Protein AF-X0PTY8-F1 (afdb_monomer_lite)

Structure (mmCIF, N/CA/C/O backbone):
data_AF-X0PTY8-F1
#
_entry.id   AF-X0PTY8-F1
#
loop_
_atom_site.group_PDB
_atom_site.id
_atom_site.type_symbol
_atom_site.label_atom_id
_atom_site.label_alt_id
_atom_site.label_comp_id
_atom_site.label_asym_id
_atom_site.label_entity_id
_atom_site.label_seq_id
_atom_site.pdbx_PDB_ins_code
_atom_site.Cartn_x
_atom_site.Cartn_y
_atom_site.Cartn_z
_atom_site.occupancy
_atom_site.B_iso_or_equiv
_atom_site.auth_seq_id
_atom_site.auth_comp_id
_atom_site.auth_asym_id
_atom_site.auth_atom_id
_atom_site.pdbx_PDB_model_num
ATOM 1 N N . MET A 1 1 ? -4.561 12.536 3.932 1.00 45.38 1 MET A N 1
ATOM 2 C CA . MET A 1 1 ? -4.431 11.367 3.029 1.00 45.38 1 MET A CA 1
ATOM 3 C C . MET A 1 1 ? -3.154 11.368 2.183 1.00 45.38 1 MET A C 1
ATOM 5 O O . MET A 1 1 ? -2.491 10.344 2.135 1.00 45.38 1 MET A O 1
ATOM 9 N N . ARG A 1 2 ? -2.761 12.492 1.555 1.00 46.22 2 ARG A N 1
ATOM 10 C CA . ARG A 1 2 ? -1.580 12.571 0.664 1.00 46.22 2 ARG A CA 1
ATOM 11 C C . ARG A 1 2 ? -0.251 12.140 1.315 1.00 46.22 2 ARG A C 1
ATOM 13 O O . ARG A 1 2 ? 0.566 11.532 0.642 1.00 46.22 2 ARG A O 1
ATOM 20 N N . ALA A 1 3 ? -0.069 12.393 2.614 1.00 53.69 3 ALA A N 1
ATOM 21 C CA . ALA A 1 3 ? 1.149 12.032 3.350 1.00 53.69 3 ALA A CA 1
ATOM 22 C C . ALA A 1 3 ? 1.341 10.513 3.547 1.00 53.69 3 ALA A C 1
ATOM 24 O O . ALA A 1 3 ? 2.460 10.026 3.440 1.00 53.69 3 ALA A O 1
ATOM 25 N N . LEU A 1 4 ? 0.255 9.761 3.777 1.00 58.25 4 LEU A N 1
ATOM 26 C CA . LEU A 1 4 ? 0.308 8.302 3.963 1.00 58.25 4 LEU A CA 1
ATOM 27 C C . LEU A 1 4 ? 0.731 7.596 2.675 1.00 58.25 4 LEU A C 1
ATOM 29 O O . LEU A 1 4 ? 1.611 6.745 2.697 1.00 58.25 4 LEU A O 1
ATOM 33 N N . LEU A 1 5 ? 0.156 8.012 1.545 1.00 58.91 5 LEU A N 1
ATOM 34 C CA . LEU A 1 5 ? 0.509 7.463 0.238 1.00 58.91 5 LEU A CA 1
ATOM 35 C C . LEU A 1 5 ? 1.943 7.841 -0.161 1.00 58.91 5 LEU A C 1
ATOM 37 O O . LEU A 1 5 ? 2.662 6.998 -0.677 1.00 58.91 5 LEU A O 1
ATOM 41 N N . HIS A 1 6 ? 2.405 9.059 0.148 1.00 58.72 6 HIS A N 1
ATOM 42 C CA . HIS A 1 6 ? 3.788 9.469 -0.135 1.00 58.72 6 HIS A CA 1
ATOM 43 C C . HIS A 1 6 ? 4.825 8.570 0.566 1.00 58.72 6 HIS A C 1
ATOM 45 O O . HIS A 1 6 ? 5.815 8.190 -0.048 1.00 58.72 6 HIS A O 1
ATOM 51 N N . SER A 1 7 ? 4.554 8.153 1.810 1.00 62.72 7 SER A N 1
ATOM 52 C CA . SER A 1 7 ? 5.424 7.246 2.575 1.00 62.72 7 SER A CA 1
ATOM 53 C C . SER A 1 7 ? 5.494 5.823 2.000 1.00 62.72 7 SER A C 1
ATOM 55 O O . SER A 1 7 ? 6.511 5.149 2.167 1.00 62.72 7 SER A O 1
ATOM 57 N N . VAL A 1 8 ? 4.451 5.368 1.299 1.00 60.69 8 VAL A N 1
ATOM 58 C CA . VAL A 1 8 ? 4.440 4.062 0.621 1.00 60.69 8 VAL A CA 1
ATOM 59 C C . VAL A 1 8 ? 5.327 4.082 -0.637 1.00 60.69 8 VAL A C 1
ATOM 61 O O . VAL A 1 8 ? 5.921 3.062 -0.960 1.00 60.69 8 VAL A O 1
ATOM 64 N N . TYR A 1 9 ? 5.509 5.229 -1.310 1.00 60.53 9 TYR A N 1
ATOM 65 C CA . TYR A 1 9 ? 6.364 5.333 -2.513 1.00 60.53 9 TYR A CA 1
ATOM 66 C C . TYR A 1 9 ? 7.851 5.556 -2.240 1.00 60.53 9 TYR A C 1
ATOM 68 O O . TYR A 1 9 ? 8.666 5.254 -3.110 1.00 60.53 9 TYR A O 1
ATOM 76 N N . ASP A 1 10 ? 8.211 6.067 -1.062 1.00 66.75 10 ASP A N 1
ATOM 77 C CA . ASP A 1 10 ? 9.617 6.252 -0.662 1.00 66.75 10 ASP A CA 1
ATOM 78 C C . ASP A 1 10 ? 10.312 4.933 -0.291 1.00 66.75 10 ASP A C 1
ATOM 80 O O . ASP A 1 10 ? 11.501 4.912 0.032 1.00 66.75 10 ASP A O 1
ATOM 84 N N . GLN A 1 11 ? 9.594 3.811 -0.362 1.00 76.44 11 GLN A N 1
ATOM 85 C CA . GLN A 1 11 ? 10.150 2.510 -0.039 1.00 76.44 11 GLN A CA 1
ATOM 86 C C . GLN A 1 11 ? 11.256 2.096 -1.031 1.00 76.44 11 GLN A C 1
ATOM 88 O O . GLN A 1 11 ? 11.227 2.453 -2.219 1.00 76.44 11 GLN A O 1
ATOM 93 N N . PRO A 1 12 ? 12.290 1.379 -0.555 1.00 79.00 12 PRO A N 1
ATOM 94 C CA . PRO A 1 12 ? 13.441 1.021 -1.375 1.00 79.00 12 PRO A CA 1
ATOM 95 C C . PRO A 1 12 ? 13.070 0.089 -2.539 1.00 79.00 12 PRO A C 1
ATOM 97 O O . PRO A 1 12 ? 13.614 0.277 -3.630 1.00 79.00 12 PRO A O 1
ATOM 100 N N . ASP A 1 13 ? 12.100 -0.804 -2.341 1.00 82.38 13 ASP A N 1
ATOM 101 C CA . ASP A 1 13 ? 11.742 -1.907 -3.238 1.00 82.38 13 ASP A CA 1
ATOM 102 C C . ASP A 1 13 ? 10.279 -2.359 -3.057 1.00 82.38 13 ASP A C 1
ATOM 104 O O . ASP A 1 13 ? 9.541 -1.832 -2.219 1.00 82.38 13 ASP A O 1
ATOM 108 N N . ALA A 1 14 ? 9.850 -3.315 -3.889 1.00 86.12 14 ALA A N 1
ATOM 109 C CA . ALA A 1 14 ? 8.487 -3.839 -3.898 1.00 86.12 14 ALA A CA 1
ATOM 110 C C . ALA A 1 14 ? 8.123 -4.488 -2.557 1.00 86.12 14 ALA A C 1
ATOM 112 O O . ALA A 1 14 ? 7.060 -4.197 -2.012 1.00 86.12 14 ALA A O 1
ATOM 113 N N . ASP A 1 15 ? 9.014 -5.299 -1.988 1.00 88.94 15 ASP A N 1
ATOM 114 C CA . ASP A 1 15 ? 8.778 -5.996 -0.720 1.00 88.94 15 ASP A CA 1
ATOM 115 C C . ASP A 1 15 ? 8.517 -5.006 0.421 1.00 88.94 15 ASP A C 1
ATOM 117 O O . ASP A 1 15 ? 7.608 -5.192 1.231 1.00 88.94 15 ASP A O 1
ATOM 121 N N . SER A 1 16 ? 9.242 -3.890 0.435 1.00 87.69 16 SER A N 1
ATOM 122 C CA . SER A 1 16 ? 9.048 -2.809 1.399 1.00 87.69 16 SER A CA 1
ATOM 123 C C . SER A 1 16 ? 7.714 -2.076 1.204 1.00 87.69 16 SER A C 1
ATOM 125 O O . SER A 1 16 ? 7.078 -1.690 2.189 1.00 87.69 16 SER A O 1
ATOM 127 N N . VAL A 1 17 ? 7.239 -1.926 -0.042 1.00 86.75 17 VAL A N 1
ATOM 128 C CA . VAL A 1 17 ? 5.882 -1.428 -0.342 1.00 86.75 17 VAL A CA 1
ATOM 129 C C . VAL A 1 17 ? 4.827 -2.390 0.207 1.00 86.75 17 VAL A C 1
ATOM 131 O O . VAL A 1 17 ? 3.908 -1.947 0.898 1.00 86.75 17 VAL A O 1
ATOM 134 N N . HIS A 1 18 ? 4.974 -3.693 -0.048 1.00 89.06 18 HIS A N 1
ATOM 135 C CA . HIS A 1 18 ? 4.060 -4.724 0.450 1.00 89.06 18 HIS A CA 1
ATOM 136 C C . HIS A 1 18 ? 4.017 -4.740 1.986 1.00 89.06 18 HIS A C 1
ATOM 138 O O . HIS A 1 18 ? 2.939 -4.668 2.572 1.00 89.06 18 HIS A O 1
ATOM 144 N N . ALA A 1 19 ? 5.176 -4.713 2.649 1.00 89.62 19 ALA A N 1
ATOM 145 C CA . ALA A 1 19 ? 5.260 -4.694 4.107 1.00 89.62 19 ALA A CA 1
ATOM 146 C C . ALA A 1 19 ? 4.653 -3.420 4.724 1.00 89.62 19 ALA A C 1
ATOM 148 O O . ALA A 1 19 ? 4.027 -3.471 5.785 1.00 89.62 19 ALA A O 1
ATOM 149 N N . GLN A 1 20 ? 4.826 -2.259 4.084 1.00 86.56 20 GLN A N 1
ATOM 150 C CA . GLN A 1 20 ? 4.194 -1.020 4.540 1.00 86.56 20 GLN A CA 1
ATOM 151 C C . GLN A 1 20 ? 2.676 -1.051 4.333 1.00 86.56 20 GLN A C 1
ATOM 153 O O . GLN A 1 20 ? 1.942 -0.572 5.198 1.00 86.56 20 GLN A O 1
ATOM 158 N N . TYR A 1 21 ? 2.208 -1.616 3.219 1.00 88.56 21 TYR A N 1
ATOM 159 C CA . TYR A 1 21 ? 0.786 -1.802 2.953 1.00 88.56 21 TYR A CA 1
ATOM 160 C C . TYR A 1 21 ? 0.130 -2.660 4.043 1.00 88.56 21 TYR A C 1
ATOM 162 O O . TYR A 1 21 ? -0.877 -2.249 4.615 1.00 88.56 21 TYR A O 1
ATOM 170 N N . ASP A 1 22 ? 0.761 -3.770 4.431 1.00 90.81 22 ASP A N 1
ATOM 171 C CA . ASP A 1 22 ? 0.247 -4.668 5.473 1.00 90.81 22 ASP A CA 1
ATOM 172 C C . ASP A 1 22 ? 0.138 -3.977 6.840 1.00 90.81 22 ASP A C 1
ATOM 174 O O . ASP A 1 22 ? -0.857 -4.138 7.547 1.00 90.81 22 ASP A O 1
ATOM 178 N N . ARG A 1 23 ? 1.110 -3.122 7.195 1.00 89.12 23 ARG A N 1
ATOM 179 C CA . ARG A 1 23 ? 1.032 -2.291 8.412 1.00 89.12 23 ARG A CA 1
ATOM 180 C C . ARG A 1 23 ? -0.153 -1.323 8.382 1.00 89.12 23 ARG A C 1
ATOM 182 O O . ARG A 1 23 ? -0.801 -1.116 9.408 1.00 89.12 23 ARG A O 1
ATOM 189 N N . VAL A 1 24 ? -0.432 -0.719 7.226 1.00 86.38 24 VAL A N 1
ATOM 190 C CA . VAL A 1 24 ? -1.561 0.209 7.054 1.00 86.38 24 VAL A CA 1
ATOM 191 C C . VAL A 1 24 ? -2.893 -0.530 7.152 1.00 86.38 24 VAL A C 1
ATOM 193 O O . VAL A 1 24 ? -3.784 -0.052 7.851 1.00 86.38 24 VAL A O 1
ATOM 196 N N . ILE A 1 25 ? -3.019 -1.693 6.508 1.00 90.31 25 ILE A N 1
ATOM 197 C CA . ILE A 1 25 ? -4.215 -2.535 6.614 1.00 90.31 25 ILE A CA 1
ATOM 198 C C . ILE A 1 25 ? -4.429 -2.973 8.060 1.00 90.31 25 ILE A C 1
ATOM 200 O O . ILE A 1 25 ? -5.518 -2.764 8.577 1.00 90.31 25 ILE A O 1
ATOM 204 N N . GLY A 1 26 ? -3.392 -3.456 8.752 1.00 90.00 26 GLY A N 1
ATOM 205 C CA . GLY A 1 26 ? -3.491 -3.839 10.164 1.00 90.00 26 GLY A CA 1
ATOM 206 C C . GLY A 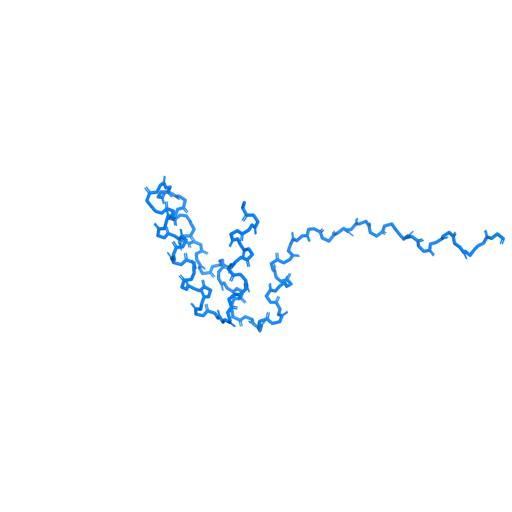1 26 ? -4.019 -2.708 11.055 1.00 90.00 26 GLY A C 1
ATOM 207 O O . GLY A 1 26 ? -4.962 -2.909 11.816 1.00 90.00 26 GLY A O 1
ATOM 208 N N . ALA A 1 27 ? -3.488 -1.492 10.896 1.00 89.25 27 ALA A N 1
ATOM 209 C CA . ALA A 1 27 ? -3.957 -0.325 11.645 1.00 89.25 27 ALA A CA 1
ATOM 210 C C . ALA A 1 27 ? -5.394 0.101 11.279 1.00 89.25 27 ALA A C 1
ATOM 212 O O . ALA A 1 27 ? -6.129 0.618 12.125 1.00 89.25 27 ALA A O 1
ATOM 213 N N . LEU A 1 28 ? -5.806 -0.087 10.019 1.00 88.38 28 LEU A N 1
ATOM 214 C CA . LEU A 1 28 ? -7.170 0.199 9.572 1.00 88.38 28 LEU A CA 1
ATOM 215 C C . LEU A 1 28 ? -8.162 -0.862 10.044 1.00 88.38 28 LEU A C 1
ATOM 217 O O .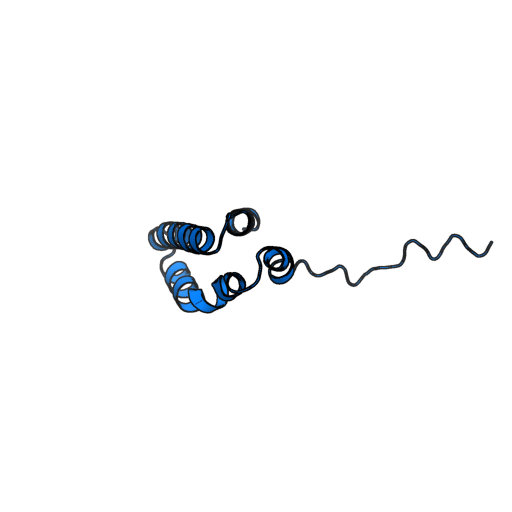 LEU A 1 28 ? -9.276 -0.491 10.400 1.00 88.38 28 LEU A O 1
ATOM 221 N N . SER A 1 29 ? -7.781 -2.136 10.109 1.00 89.25 29 SER A N 1
ATOM 222 C CA . SER A 1 29 ? -8.660 -3.225 10.546 1.00 89.25 29 SER A CA 1
ATOM 223 C C . SER A 1 29 ? -9.179 -3.027 11.971 1.00 89.25 29 SER A C 1
ATOM 225 O O . SER A 1 29 ? -10.318 -3.383 12.260 1.00 89.25 29 SER A O 1
ATOM 227 N N . GLU A 1 30 ? -8.396 -2.388 12.845 1.00 87.75 30 GLU A N 1
ATOM 228 C CA . GLU A 1 30 ? -8.804 -2.092 14.225 1.00 87.75 30 GLU A CA 1
ATOM 229 C C . GLU A 1 30 ? -9.933 -1.055 14.322 1.00 87.75 30 GLU A C 1
ATOM 231 O O . GLU A 1 30 ? -10.776 -1.131 15.215 1.00 87.75 30 GLU A O 1
ATOM 236 N N . LYS A 1 31 ? -9.951 -0.058 13.428 1.00 86.50 31 LYS A N 1
ATOM 237 C CA . LYS A 1 31 ? -10.862 1.101 13.530 1.00 86.50 31 LYS A CA 1
ATOM 238 C C . LYS A 1 31 ? -11.917 1.154 12.432 1.00 86.50 31 LYS A C 1
ATOM 240 O O . LYS A 1 31 ? -12.980 1.733 12.630 1.00 86.50 31 LYS A O 1
ATOM 245 N N . LEU A 1 32 ? -11.608 0.602 11.265 1.00 89.12 32 LEU A N 1
ATOM 246 C CA . LEU A 1 32 ? -12.362 0.696 10.016 1.00 89.12 32 LEU A CA 1
ATOM 247 C C . LEU A 1 32 ? -12.283 -0.635 9.236 1.00 89.12 32 LEU A C 1
ATOM 249 O O . LEU A 1 32 ? -11.813 -0.650 8.095 1.00 89.12 32 LEU A O 1
ATOM 253 N N . PRO A 1 33 ? -12.779 -1.751 9.801 1.00 89.00 33 PRO A N 1
ATOM 254 C CA . PRO A 1 33 ? -12.623 -3.085 9.213 1.00 89.00 33 PRO A CA 1
ATOM 255 C C . PRO A 1 33 ? -13.189 -3.188 7.791 1.00 89.00 33 PRO A C 1
ATOM 257 O O . PRO A 1 33 ? -12.529 -3.709 6.907 1.00 89.00 33 PRO A O 1
ATOM 260 N N . ARG A 1 34 ? -14.340 -2.562 7.506 1.00 86.44 34 ARG A N 1
ATOM 261 C CA . ARG A 1 34 ? -14.916 -2.553 6.144 1.00 86.44 34 ARG A CA 1
ATOM 262 C C . ARG A 1 34 ? -14.023 -1.878 5.102 1.00 86.44 34 ARG A C 1
ATOM 264 O O . ARG A 1 34 ? -14.075 -2.226 3.928 1.00 86.44 34 ARG A O 1
ATOM 271 N N . VAL A 1 35 ? -13.256 -0.869 5.515 1.00 87.56 35 VAL A N 1
ATOM 272 C CA . VAL A 1 35 ? -12.311 -0.187 4.623 1.00 87.56 35 VAL A CA 1
ATOM 273 C C . VAL A 1 35 ? -11.085 -1.067 4.416 1.00 87.56 35 VAL A C 1
ATOM 275 O O . VAL A 1 35 ? -10.615 -1.173 3.289 1.00 87.56 35 VAL A O 1
ATOM 278 N N . ALA A 1 36 ? -10.600 -1.713 5.477 1.00 87.81 36 ALA A N 1
ATOM 279 C CA . ALA A 1 36 ? -9.502 -2.665 5.389 1.00 87.81 36 ALA A CA 1
ATOM 280 C C . ALA A 1 36 ? -9.840 -3.832 4.449 1.00 87.81 36 ALA A C 1
ATOM 282 O O . ALA A 1 36 ? -9.076 -4.077 3.523 1.00 87.81 36 ALA A O 1
ATOM 283 N N . ASP A 1 37 ? -11.017 -4.447 4.595 1.00 90.44 37 ASP A N 1
ATOM 284 C CA . ASP A 1 37 ? -11.484 -5.537 3.726 1.00 90.44 37 ASP A CA 1
ATOM 285 C C . ASP A 1 37 ? -11.560 -5.103 2.255 1.00 90.44 37 ASP A C 1
ATOM 287 O O . ASP A 1 37 ? -11.147 -5.826 1.350 1.00 90.44 37 ASP A O 1
ATOM 291 N N . HIS A 1 38 ? -12.078 -3.897 2.001 1.00 86.56 38 HIS A N 1
ATOM 292 C CA . HIS A 1 38 ? -12.186 -3.370 0.643 1.00 86.56 38 HIS A CA 1
ATOM 293 C C . HIS A 1 38 ? -10.815 -3.111 0.008 1.00 86.56 38 HIS A C 1
ATOM 295 O O . HIS A 1 38 ? -10.616 -3.390 -1.173 1.00 86.56 38 HIS A O 1
ATOM 301 N N . LEU A 1 39 ? -9.871 -2.576 0.784 1.00 86.00 39 LEU A N 1
ATOM 302 C CA . LEU A 1 39 ? -8.513 -2.331 0.315 1.00 86.00 39 LEU A CA 1
ATOM 303 C C . LEU A 1 39 ? -7.764 -3.646 0.084 1.00 86.00 39 LEU A C 1
ATOM 305 O O . LEU A 1 39 ? -7.146 -3.795 -0.965 1.00 86.00 39 LEU A O 1
ATOM 309 N N . ASP A 1 40 ? -7.879 -4.608 1.000 1.00 89.44 40 ASP A N 1
ATOM 310 C CA . ASP A 1 40 ? -7.233 -5.916 0.882 1.00 89.44 40 ASP A CA 1
ATOM 311 C C . ASP A 1 40 ? -7.744 -6.701 -0.33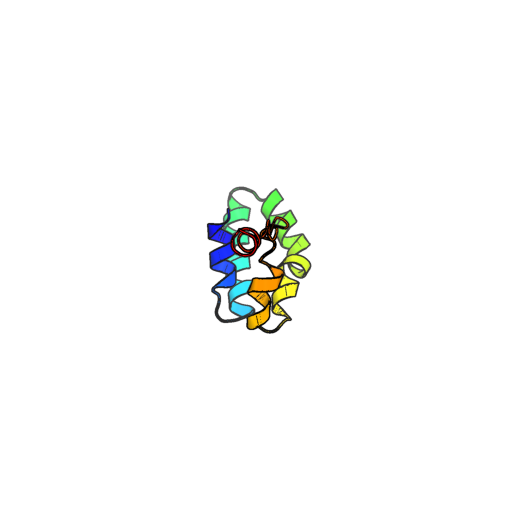6 1.00 89.44 40 ASP A C 1
ATOM 313 O O . ASP A 1 40 ? -6.954 -7.238 -1.113 1.00 89.44 40 ASP A O 1
ATOM 317 N N . ALA A 1 41 ? -9.053 -6.653 -0.612 1.00 90.38 41 ALA A N 1
ATOM 318 C CA . ALA A 1 41 ? -9.621 -7.225 -1.834 1.00 90.38 41 ALA A CA 1
ATOM 319 C C . ALA A 1 41 ? -9.050 -6.588 -3.118 1.00 90.38 41 ALA A C 1
ATOM 321 O O . ALA A 1 41 ? -8.913 -7.265 -4.135 1.00 90.38 41 ALA A O 1
ATOM 322 N N . ALA A 1 42 ? -8.685 -5.304 -3.071 1.00 88.25 42 ALA A N 1
ATOM 323 C CA . ALA A 1 42 ? -8.078 -4.566 -4.179 1.00 88.25 42 ALA A CA 1
ATOM 324 C C . ALA A 1 42 ? -6.534 -4.587 -4.162 1.00 88.25 42 ALA A C 1
ATOM 326 O O . ALA A 1 42 ? -5.899 -3.895 -4.961 1.00 88.25 42 ALA A O 1
ATOM 327 N N . ARG A 1 43 ? -5.898 -5.356 -3.264 1.00 87.56 43 ARG A N 1
ATOM 328 C CA . ARG A 1 43 ? -4.442 -5.330 -3.028 1.00 87.56 43 ARG A CA 1
ATOM 329 C C . ARG A 1 43 ? -3.628 -5.555 -4.296 1.00 87.56 43 ARG A C 1
ATOM 331 O O . ARG A 1 43 ? -2.648 -4.850 -4.522 1.00 87.56 43 ARG A O 1
ATOM 338 N N . VAL A 1 44 ? -4.026 -6.519 -5.123 1.00 85.81 44 VAL A N 1
ATOM 339 C CA . VAL A 1 44 ? -3.306 -6.858 -6.362 1.00 85.81 44 VAL A CA 1
ATOM 340 C C . VAL A 1 44 ? -3.318 -5.681 -7.332 1.00 85.81 44 VAL A C 1
ATOM 342 O O . VAL A 1 44 ? -2.265 -5.303 -7.837 1.00 85.81 44 VAL A O 1
ATOM 345 N N . ASP A 1 45 ? -4.473 -5.050 -7.527 1.00 83.62 45 ASP A N 1
ATOM 346 C CA . ASP A 1 45 ? -4.607 -3.902 -8.425 1.00 83.62 45 ASP A CA 1
ATOM 347 C C . ASP A 1 45 ? -3.873 -2.668 -7.885 1.00 83.62 45 ASP A C 1
ATOM 349 O O . ASP A 1 45 ? -3.203 -1.952 -8.630 1.00 83.62 45 ASP A O 1
ATOM 353 N N . LEU A 1 46 ? -3.938 -2.440 -6.569 1.00 83.69 46 LEU A N 1
ATOM 354 C CA . LEU A 1 46 ? -3.277 -1.313 -5.909 1.00 83.69 46 LEU A CA 1
ATOM 355 C C . LEU A 1 46 ? -1.751 -1.439 -5.894 1.00 83.69 46 LEU A C 1
ATOM 357 O O . LEU A 1 46 ? -1.057 -0.422 -5.909 1.00 83.69 46 LEU A O 1
ATOM 361 N N . LEU A 1 47 ? -1.223 -2.664 -5.857 1.00 86.50 47 LEU A N 1
ATOM 362 C CA . LEU A 1 47 ? 0.213 -2.934 -5.802 1.00 86.50 47 LEU A CA 1
ATOM 363 C C . LEU A 1 47 ? 0.801 -3.355 -7.154 1.00 86.50 47 LEU A C 1
ATOM 365 O O . LEU A 1 47 ? 2.016 -3.451 -7.263 1.00 86.50 47 LEU A O 1
ATOM 369 N N . ALA A 1 48 ? -0.003 -3.498 -8.212 1.00 87.19 48 ALA A N 1
ATOM 370 C CA . ALA A 1 48 ? 0.456 -3.885 -9.551 1.00 87.19 48 ALA A CA 1
ATOM 371 C C . ALA A 1 48 ? 1.583 -2.993 -10.107 1.00 87.19 48 ALA A C 1
ATOM 373 O O . ALA A 1 48 ? 2.407 -3.438 -10.906 1.00 87.19 48 ALA A O 1
ATOM 374 N N . PHE A 1 49 ? 1.661 -1.731 -9.671 1.00 81.62 49 PHE A N 1
ATOM 375 C CA . PHE A 1 49 ? 2.717 -0.817 -10.101 1.00 81.62 49 PHE A CA 1
ATOM 376 C C . PHE A 1 49 ? 4.128 -1.264 -9.672 1.00 81.62 49 PHE A C 1
ATOM 378 O O . PHE A 1 49 ? 5.102 -0.859 -10.309 1.00 81.62 49 PHE A O 1
ATOM 385 N N . THR A 1 50 ? 4.259 -2.093 -8.627 1.00 88.00 50 THR A N 1
ATOM 386 C CA . THR A 1 50 ? 5.561 -2.578 -8.140 1.00 88.00 50 THR A CA 1
ATOM 387 C C . THR A 1 50 ? 6.240 -3.534 -9.122 1.00 88.00 50 THR A C 1
ATOM 389 O O . THR A 1 50 ? 7.453 -3.715 -9.049 1.00 88.00 50 THR A O 1
ATOM 392 N N . ALA A 1 51 ? 5.494 -4.073 -10.094 1.00 87.69 51 ALA A N 1
ATOM 393 C CA . ALA A 1 51 ? 6.030 -4.876 -11.19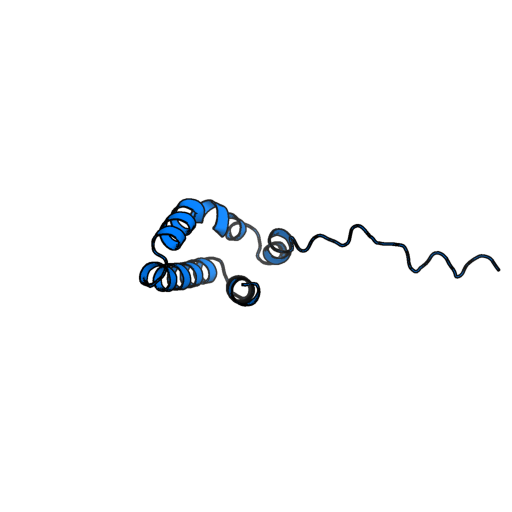1 1.00 87.69 51 ALA A CA 1
ATOM 394 C C . ALA A 1 51 ? 6.820 -4.051 -12.228 1.00 87.69 51 ALA A C 1
ATOM 396 O O . ALA A 1 51 ? 7.562 -4.613 -13.033 1.00 87.69 51 ALA A O 1
ATOM 397 N N . PHE A 1 52 ? 6.676 -2.721 -12.235 1.00 83.75 52 PHE A N 1
ATOM 398 C CA . PHE A 1 52 ? 7.432 -1.838 -13.126 1.00 83.75 52 PHE A CA 1
ATOM 399 C C . PHE A 1 52 ? 8.769 -1.415 -12.500 1.00 83.75 52 PHE A C 1
ATOM 401 O O . PHE A 1 52 ? 8.914 -1.435 -11.278 1.00 83.75 52 PHE A O 1
ATOM 408 N N . PRO A 1 53 ? 9.750 -0.945 -13.293 1.00 85.50 53 PRO A N 1
ATOM 409 C CA . PRO A 1 53 ? 10.960 -0.339 -12.747 1.00 85.50 53 PRO A CA 1
ATOM 410 C C . PRO A 1 53 ? 10.639 0.851 -11.833 1.00 85.50 53 PRO A C 1
ATOM 412 O O . PRO A 1 53 ? 9.827 1.711 -12.184 1.00 85.50 53 PRO A O 1
ATOM 415 N N . LYS A 1 54 ? 11.342 0.956 -10.698 1.00 78.69 54 LYS A N 1
ATOM 416 C CA . LYS A 1 54 ? 11.129 1.997 -9.672 1.00 78.69 54 LYS A CA 1
ATOM 417 C C . LYS A 1 54 ? 11.094 3.426 -10.224 1.00 78.69 54 LYS A C 1
ATOM 419 O O . LYS A 1 54 ? 10.313 4.258 -9.768 1.00 78.69 54 LYS A O 1
ATOM 424 N N . GLN A 1 55 ? 11.897 3.712 -11.251 1.00 80.50 55 GLN A N 1
ATOM 425 C CA . GLN A 1 55 ? 11.933 5.016 -11.925 1.00 80.50 55 GLN A CA 1
ATOM 426 C C . GLN A 1 55 ? 10.566 5.442 -12.503 1.00 80.50 55 GLN A C 1
ATOM 428 O O . GLN A 1 55 ? 10.296 6.636 -12.645 1.00 80.50 55 GLN A O 1
ATOM 433 N N . ILE A 1 56 ? 9.694 4.480 -12.817 1.00 79.12 56 ILE A N 1
ATOM 434 C CA . ILE A 1 56 ? 8.371 4.706 -13.411 1.00 79.12 56 ILE A CA 1
ATOM 435 C C . ILE A 1 56 ? 7.281 4.843 -12.334 1.00 79.12 56 ILE A C 1
ATOM 437 O O . ILE A 1 56 ? 6.249 5.463 -12.588 1.00 79.12 56 ILE A O 1
ATOM 441 N N . TRP A 1 57 ? 7.508 4.377 -11.101 1.00 82.94 57 TRP A N 1
ATOM 442 C CA . TRP A 1 57 ? 6.491 4.371 -10.037 1.00 82.94 57 TRP A CA 1
ATOM 443 C C . TRP A 1 57 ? 5.906 5.761 -9.760 1.00 82.94 57 TRP A C 1
ATOM 445 O O . TRP A 1 57 ? 4.689 5.922 -9.671 1.00 82.94 57 TRP A O 1
ATOM 455 N N . ARG A 1 58 ? 6.760 6.796 -9.719 1.00 70.56 58 ARG A N 1
ATOM 456 C CA . ARG A 1 58 ? 6.327 8.194 -9.542 1.00 70.56 58 ARG A CA 1
ATOM 457 C C . ARG A 1 58 ? 5.433 8.693 -10.675 1.00 70.56 58 ARG A C 1
ATOM 459 O O . ARG A 1 58 ? 4.640 9.592 -10.436 1.00 70.56 58 ARG A O 1
ATOM 466 N N . GLN A 1 59 ? 5.553 8.152 -11.885 1.00 73.56 59 GLN A N 1
ATOM 467 C CA . GLN A 1 59 ? 4.737 8.559 -13.032 1.00 73.56 59 GLN A CA 1
ATOM 468 C C . GLN A 1 59 ? 3.346 7.924 -12.984 1.00 73.56 59 GLN A C 1
ATOM 470 O O . GLN A 1 59 ? 2.365 8.621 -13.220 1.00 73.56 59 GLN A O 1
ATOM 475 N N . ILE A 1 60 ? 3.262 6.644 -12.603 1.00 74.25 60 ILE A N 1
ATOM 476 C CA . ILE A 1 60 ? 1.999 5.900 -12.447 1.00 74.25 60 ILE A CA 1
ATOM 477 C C . ILE A 1 60 ? 1.131 6.533 -11.349 1.00 74.25 60 ILE A C 1
ATOM 479 O O . ILE A 1 60 ? -0.067 6.736 -11.531 1.00 74.25 60 ILE A O 1
ATOM 483 N N . TRP A 1 61 ? 1.751 6.916 -10.230 1.00 65.94 61 TRP A N 1
ATOM 484 C CA . TRP A 1 61 ? 1.057 7.526 -9.093 1.00 65.94 61 TRP A CA 1
ATOM 485 C C . TRP A 1 61 ? 0.926 9.043 -9.161 1.00 65.94 61 TRP A C 1
ATOM 487 O O . TRP A 1 61 ? 0.084 9.616 -8.465 1.00 65.94 61 TRP A O 1
ATOM 497 N N . SER A 1 62 ? 1.701 9.716 -10.017 1.00 56.97 62 SER A N 1
ATOM 498 C CA . SER A 1 62 ? 1.505 11.133 -10.331 1.00 56.97 62 SER A CA 1
ATOM 499 C C . SER A 1 62 ? 0.291 11.328 -11.247 1.00 56.97 62 SER A C 1
ATOM 501 O O . SER A 1 62 ? 0.358 12.017 -12.260 1.00 56.97 62 SER A O 1
ATOM 503 N N . ASN A 1 63 ? -0.865 10.833 -10.816 1.00 48.53 63 ASN A N 1
ATOM 504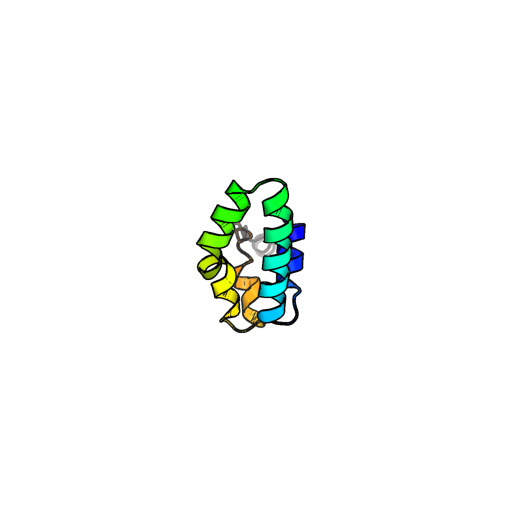 C CA . ASN A 1 63 ? -2.171 11.336 -11.221 1.00 48.53 63 ASN A CA 1
ATOM 505 C C . ASN A 1 63 ? -2.500 12.653 -10.482 1.00 48.53 63 ASN A C 1
ATOM 507 O O . ASN A 1 63 ? -3.647 12.942 -10.149 1.00 48.53 63 ASN A O 1
ATOM 511 N N . ASN A 1 64 ? -1.487 13.497 -10.222 1.00 38.81 64 ASN A N 1
ATOM 512 C CA . ASN A 1 64 ? -1.763 14.925 -10.176 1.00 38.81 64 ASN A CA 1
ATOM 513 C C . ASN A 1 64 ? -2.337 15.224 -11.563 1.00 38.81 64 ASN A C 1
ATOM 515 O O . ASN A 1 64 ? -1.633 14.902 -12.526 1.00 38.81 64 ASN A O 1
ATOM 519 N N . PRO A 1 65 ? -3.567 15.756 -11.710 1.00 39.75 65 PRO A N 1
ATOM 520 C CA . PRO A 1 65 ? -4.008 16.212 -13.012 1.00 39.75 65 PRO A CA 1
ATOM 521 C C . PRO A 1 65 ? -2.899 17.140 -13.471 1.00 39.75 65 PRO A C 1
ATOM 523 O O . PRO A 1 65 ? -2.627 18.168 -12.843 1.00 39.75 65 PRO A O 1
ATOM 526 N N . ARG A 1 66 ? -2.157 16.706 -14.496 1.00 43.06 66 ARG A N 1
ATOM 527 C CA . ARG A 1 66 ? -1.270 17.597 -15.223 1.00 43.06 66 ARG A CA 1
ATOM 528 C C . ARG A 1 66 ? -2.169 18.783 -15.477 1.00 43.06 66 ARG A C 1
ATOM 530 O O . ARG A 1 66 ? -3.273 18.589 -15.986 1.00 43.06 66 ARG A O 1
ATOM 537 N N . SER A 1 67 ? -1.761 19.958 -15.028 1.00 42.00 67 SER A N 1
ATOM 538 C CA . SER A 1 67 ? -2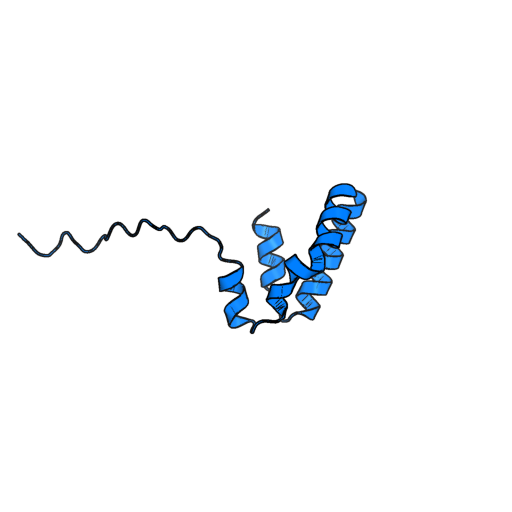.351 21.195 -15.480 1.00 42.00 67 SER A CA 1
ATOM 539 C C . SER A 1 67 ? -2.266 21.161 -17.003 1.00 42.00 67 SER A C 1
ATOM 541 O O . SER A 1 67 ? -1.321 21.628 -17.629 1.00 42.00 67 SER A O 1
ATOM 543 N N . VAL A 1 68 ? -3.306 20.603 -17.614 1.00 45.91 68 VAL A N 1
ATOM 544 C CA . VAL A 1 68 ? -3.801 20.884 -18.949 1.00 45.91 68 VAL A CA 1
ATOM 545 C C . VAL A 1 68 ? -4.403 22.288 -18.888 1.00 45.91 68 VAL A C 1
ATOM 547 O O . VAL A 1 68 ? -5.558 22.550 -19.170 1.00 45.91 68 VAL A O 1
ATOM 550 N N . ASN A 1 69 ? -3.575 23.198 -18.396 1.00 37.59 69 ASN A N 1
ATOM 551 C CA . ASN A 1 69 ? -3.570 24.590 -18.726 1.00 37.59 69 ASN A CA 1
ATOM 552 C C . ASN A 1 69 ? -2.118 25.049 -18.579 1.00 37.59 69 ASN A C 1
ATOM 554 O O . ASN A 1 69 ? -1.748 25.845 -17.722 1.00 37.59 69 ASN A O 1
ATOM 558 N N . ARG A 1 70 ? -1.271 24.504 -19.460 1.00 41.47 70 ARG A N 1
ATOM 559 C CA . ARG A 1 70 ? -0.247 25.323 -20.100 1.00 41.47 70 ARG A CA 1
ATOM 560 C C . ARG A 1 70 ? -1.010 26.391 -20.896 1.00 41.47 70 ARG A C 1
ATOM 562 O O . ARG A 1 70 ? -1.198 26.237 -22.096 1.00 41.47 70 ARG A O 1
ATOM 569 N N . LEU A 1 71 ? -1.485 27.441 -20.225 1.00 41.94 71 LEU A N 1
ATOM 570 C CA . LEU A 1 71 ? -1.526 28.737 -20.885 1.00 41.94 71 LEU A CA 1
ATOM 571 C C . LEU A 1 71 ? -0.071 29.165 -20.935 1.00 41.94 71 LEU A C 1
ATOM 573 O O . LEU A 1 71 ? 0.559 29.408 -19.908 1.00 41.94 71 LEU A O 1
ATOM 577 N N . SER A 1 72 ? 0.474 29.088 -22.141 1.00 47.91 72 SER A N 1
ATOM 578 C CA . SER A 1 72 ? 1.798 29.552 -22.506 1.00 47.91 72 SER A CA 1
ATOM 579 C C . SER A 1 72 ? 2.062 30.926 -21.890 1.00 47.91 72 SER A C 1
ATOM 581 O O . SER A 1 72 ? 1.474 31.918 -22.308 1.00 47.91 72 SER A O 1
ATOM 583 N N . GLY A 1 73 ? 2.967 30.981 -20.911 1.00 43.41 73 GLY A N 1
ATOM 584 C CA . GLY A 1 73 ? 3.563 32.233 -20.438 1.00 43.41 73 GLY A CA 1
ATOM 585 C C . GLY A 1 73 ? 4.553 32.843 -21.438 1.00 43.41 73 GLY A C 1
ATOM 586 O O . GLY A 1 73 ? 5.011 33.955 -21.224 1.00 43.41 73 GLY A O 1
ATOM 587 N N . ASP A 1 74 ? 4.833 32.153 -22.551 1.00 45.34 74 ASP A N 1
ATOM 588 C CA . ASP A 1 74 ? 5.893 32.514 -23.503 1.00 45.34 74 ASP A CA 1
ATOM 589 C C . ASP A 1 74 ? 5.385 33.102 -24.834 1.00 45.34 74 ASP A C 1
ATOM 591 O O . ASP A 1 74 ? 6.134 33.168 -25.804 1.00 45.34 74 ASP A O 1
ATOM 595 N N . THR A 1 75 ? 4.126 33.551 -24.933 1.00 44.84 75 THR A N 1
ATOM 596 C CA . THR A 1 75 ? 3.605 34.153 -26.186 1.00 44.84 75 THR A CA 1
ATOM 597 C C . THR A 1 75 ? 3.516 35.689 -26.169 1.00 44.84 75 THR A C 1
ATOM 599 O O . THR A 1 75 ? 3.178 36.274 -27.189 1.00 44.84 75 THR A O 1
ATOM 602 N N . ILE A 1 76 ? 3.890 36.389 -25.087 1.00 42.50 76 ILE A N 1
ATOM 603 C CA . ILE A 1 76 ? 3.823 37.872 -25.037 1.00 42.50 76 ILE A CA 1
ATOM 604 C C . ILE A 1 76 ? 5.203 38.534 -24.863 1.00 42.50 76 ILE A C 1
ATOM 606 O O . ILE A 1 76 ? 5.349 39.476 -24.097 1.00 42.50 76 ILE A O 1
ATOM 610 N N . LEU A 1 77 ? 6.230 38.069 -25.587 1.00 41.16 77 LEU A N 1
ATOM 611 C CA . LEU A 1 77 ? 7.483 38.828 -25.792 1.00 41.16 77 LEU A CA 1
ATOM 612 C C . LEU A 1 77 ? 8.060 38.681 -27.215 1.00 41.16 77 LEU A C 1
ATOM 614 O O . LEU A 1 77 ? 9.270 38.718 -27.420 1.00 41.16 77 LEU A O 1
ATOM 618 N N . SER A 1 78 ? 7.208 38.537 -28.233 1.00 42.34 78 SER A N 1
ATOM 619 C CA . SER A 1 78 ? 7.651 38.711 -29.623 1.00 42.34 78 SER A CA 1
ATOM 620 C C . SER A 1 78 ? 6.511 39.207 -30.509 1.00 42.34 78 SER A C 1
ATOM 622 O O . SER A 1 78 ? 5.931 38.446 -31.273 1.00 42.34 78 SER A O 1
ATOM 624 N N . ALA A 1 79 ? 6.134 40.471 -30.312 1.00 40.25 79 ALA A N 1
ATOM 625 C CA . ALA A 1 79 ? 5.534 41.366 -31.310 1.00 40.25 79 ALA A CA 1
ATOM 626 C C . ALA A 1 79 ? 5.121 42.674 -30.612 1.00 40.25 79 ALA A C 1
ATOM 628 O O . ALA A 1 79 ? 3.958 42.861 -30.258 1.00 40.25 79 ALA A O 1
ATOM 629 N N . ALA A 1 80 ? 6.094 43.553 -30.380 1.00 36.56 80 ALA A N 1
ATOM 630 C CA . ALA A 1 80 ? 5.904 44.994 -30.235 1.00 36.56 80 ALA A CA 1
ATOM 631 C C . ALA A 1 80 ? 7.214 45.678 -30.632 1.00 36.56 80 ALA A C 1
ATOM 633 O O . ALA A 1 80 ? 8.274 45.176 -30.191 1.00 36.56 80 ALA A O 1
#

Secondary structure (DSSP, 8-state):
-HHHHHHHHT-SSHHHHHHHHHHHHHHHHHH-HHHHHHHHHTHHHHHGGGGS-HHHHHHHH--S---S----TTSSSS--

Foldseek 3Di:
DVVLVVVLLVAPALVRSVVSLVVVLVVCCVPPVVVSVVCVVCVCVVSVLRVDPSVCSCVVPPPPVPPPPPPPPPPPPPDD

Sequence (80 aa):
MRALLHSVYDQPDADSVHAQYDRVIGALSEKLPRVADHLDAARVDLLAFTAFPKQIWRQIWSNNPRSVNRLSGDTILSAA

Organism: NCBI:txid1219028

pLDDT: mean 71.73, std 19.09, range [36.56, 90.81]

InterPro domains:
  IPR001207 Transposase, mutator type [PF00872] (3-65)
  IPR001207 Transposase, mutator type [PTHR33217] (1-65)

Radius of gyration: 18.68 Å; chains: 1; bounding box: 28×52×46 Å